Protein AF-W9YAT8-F1 (afdb_monomer_lite)

Secondary structure (DSSP, 8-state):
-PPPTT-----B----SSTTTT-SS-TT------HHHHHHHHHHHHHHTTTSS-B-EE-S--TTS--HHHHHS--STTTHHHHHHHHHHHHHTSSSEE---TTGGGTPPPPPTTS-TTGGG-

Radius of gyration: 16.19 Å; chains: 1; bounding box: 44×27×49 Å

Structure (mmCIF, N/CA/C/O backbone):
data_AF-W9YAT8-F1
#
_entry.id   AF-W9YAT8-F1
#
loop_
_atom_site.group_PDB
_atom_site.id
_atom_site.type_symbol
_atom_site.label_atom_id
_atom_site.label_alt_id
_atom_site.label_comp_id
_atom_site.label_asym_id
_atom_site.label_entity_id
_atom_site.label_seq_id
_atom_site.pdbx_PDB_ins_code
_atom_site.Cartn_x
_atom_site.Cartn_y
_atom_site.Cartn_z
_atom_site.occupancy
_atom_site.B_iso_or_equiv
_atom_site.auth_seq_id
_atom_site.auth_comp_id
_atom_site.auth_asym_id
_atom_site.auth_atom_id
_atom_site.pdbx_PDB_model_num
ATOM 1 N N . SER A 1 1 ? -24.237 1.044 -0.623 1.00 32.16 1 SER A N 1
ATOM 2 C CA . SER A 1 1 ? -25.183 0.724 0.465 1.00 32.16 1 SER A CA 1
ATOM 3 C C . SER A 1 1 ? -24.953 1.711 1.598 1.00 32.16 1 SER A C 1
ATOM 5 O O . SER A 1 1 ? -23.811 1.940 1.967 1.00 32.16 1 SER A O 1
ATOM 7 N N . TRP A 1 2 ? -26.006 2.372 2.081 1.00 27.27 2 TRP A N 1
ATOM 8 C CA . TRP A 1 2 ? -25.940 3.285 3.229 1.00 27.27 2 TRP A CA 1
ATOM 9 C C . TRP A 1 2 ? -26.033 2.470 4.526 1.00 27.27 2 TRP A C 1
ATOM 11 O O . TRP A 1 2 ? -26.914 1.620 4.635 1.00 27.27 2 TRP A O 1
ATOM 21 N N . ILE A 1 3 ? -25.126 2.697 5.481 1.00 49.06 3 ILE A N 1
ATOM 22 C CA . ILE A 1 3 ? -25.093 1.975 6.763 1.00 49.06 3 ILE A CA 1
ATOM 23 C C . ILE A 1 3 ? -25.935 2.746 7.788 1.00 49.06 3 ILE A C 1
ATOM 25 O O . ILE A 1 3 ? -25.724 3.939 8.005 1.00 49.06 3 ILE A O 1
ATOM 29 N N . CYS A 1 4 ? -26.909 2.059 8.388 1.00 28.52 4 CYS A N 1
ATOM 30 C CA . CYS A 1 4 ? -27.776 2.578 9.445 1.00 28.52 4 CYS A CA 1
ATOM 31 C C . CYS A 1 4 ? -27.077 2.436 10.818 1.00 28.52 4 CYS A C 1
ATOM 33 O O . CYS A 1 4 ? -26.524 1.367 11.075 1.00 28.52 4 CYS A O 1
ATOM 35 N N . PRO A 1 5 ? -27.103 3.437 11.721 1.00 44.34 5 PRO A N 1
ATOM 36 C CA . PRO A 1 5 ? -26.223 3.463 12.899 1.00 44.34 5 PRO A CA 1
ATOM 37 C C . PRO A 1 5 ? -26.655 2.601 14.098 1.00 44.34 5 PRO A C 1
ATOM 39 O O . PRO A 1 5 ? -26.012 2.693 15.137 1.00 44.34 5 PRO A O 1
ATOM 42 N N . ASN A 1 6 ? -27.760 1.844 14.031 1.00 37.75 6 ASN A N 1
ATOM 43 C CA . ASN A 1 6 ? -28.485 1.463 15.255 1.00 37.75 6 ASN A CA 1
ATOM 44 C C . ASN A 1 6 ? -28.812 -0.027 15.461 1.00 37.75 6 ASN A C 1
ATOM 46 O O . ASN A 1 6 ? -29.666 -0.341 16.288 1.00 37.75 6 ASN A O 1
ATOM 50 N N . GLU A 1 7 ? -28.117 -0.956 14.803 1.00 42.00 7 GLU A N 1
ATOM 51 C CA . GLU A 1 7 ? -28.211 -2.380 15.159 1.00 42.00 7 GLU A CA 1
ATOM 52 C C . GLU A 1 7 ? -26.846 -2.947 15.561 1.00 42.00 7 GLU A C 1
ATOM 54 O O . GLU A 1 7 ? -25.888 -2.867 14.796 1.00 42.00 7 GLU A O 1
ATOM 59 N N . ARG A 1 8 ? -26.783 -3.544 16.767 1.00 42.03 8 ARG A N 1
ATOM 60 C CA . ARG A 1 8 ? -25.656 -4.343 17.288 1.00 42.03 8 ARG A CA 1
ATOM 61 C C . ARG A 1 8 ? -25.504 -5.630 16.485 1.00 42.03 8 ARG A C 1
ATOM 63 O O . ARG A 1 8 ? -25.844 -6.722 16.937 1.00 42.03 8 ARG A O 1
ATOM 70 N N . GLN A 1 9 ? -25.039 -5.486 15.268 1.00 40.28 9 GLN A N 1
ATOM 71 C CA . GLN A 1 9 ? -24.463 -6.567 14.500 1.00 40.28 9 GLN A CA 1
ATOM 72 C C . GLN A 1 9 ? -22.958 -6.364 14.627 1.00 40.28 9 GLN A C 1
ATOM 74 O O . GLN A 1 9 ? -22.484 -5.252 14.419 1.00 40.28 9 GLN A O 1
ATOM 79 N N . SER A 1 10 ? -22.205 -7.407 14.961 1.00 39.81 10 SER A N 1
ATOM 80 C CA . SER A 1 10 ? -20.755 -7.408 14.774 1.00 39.81 10 SER A CA 1
ATOM 81 C C . SER A 1 10 ? -20.489 -7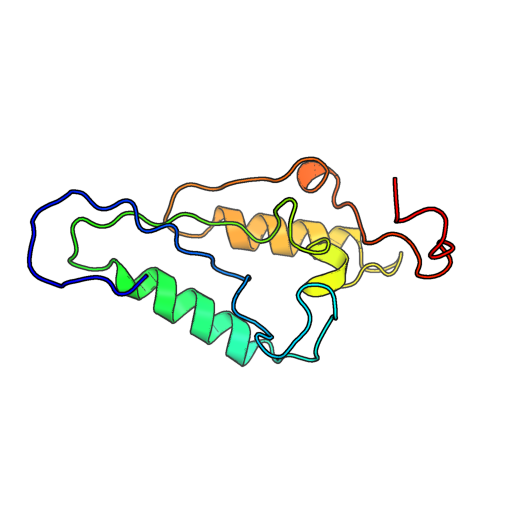.271 13.274 1.00 39.81 10 SER A C 1
ATOM 83 O O . SER A 1 10 ? -20.486 -8.261 12.539 1.00 39.81 10 SER A O 1
ATOM 85 N N . GLN A 1 11 ? -20.401 -6.029 12.801 1.00 46.56 11 GLN A N 1
ATOM 86 C CA . GLN A 1 11 ? -20.243 -5.701 11.393 1.00 46.56 11 GLN A CA 1
ATOM 87 C C . GLN A 1 11 ? -18.763 -5.840 11.041 1.00 46.56 11 GLN A C 1
ATOM 89 O O . GLN A 1 11 ? -17.915 -5.077 11.507 1.00 46.56 11 GLN A O 1
ATOM 94 N N . VAL A 1 12 ? -18.440 -6.807 10.183 1.00 48.12 12 VAL A N 1
ATOM 95 C CA . VAL A 1 12 ? -17.163 -6.787 9.469 1.00 48.12 12 VAL A CA 1
ATOM 96 C C . VAL A 1 12 ? -17.256 -5.646 8.466 1.00 48.12 12 VAL A C 1
ATOM 98 O O . VAL A 1 12 ? -17.924 -5.755 7.437 1.00 48.12 12 VAL A O 1
ATOM 101 N N . LEU A 1 13 ? -16.619 -4.525 8.784 1.00 52.12 13 LEU A N 1
ATOM 102 C CA . LEU A 1 13 ? -16.472 -3.439 7.840 1.00 52.12 13 LEU A CA 1
ATOM 103 C C . LEU A 1 13 ? -15.307 -3.794 6.926 1.00 52.12 13 LEU A C 1
ATOM 105 O O . LEU A 1 13 ? -14.146 -3.759 7.323 1.00 52.12 13 LEU A O 1
ATOM 109 N N . VAL A 1 14 ? -15.605 -4.115 5.672 1.00 52.62 14 VAL A N 1
ATOM 110 C CA . VAL A 1 14 ? -14.568 -4.285 4.651 1.00 52.62 14 VAL A CA 1
ATOM 111 C C . VAL A 1 14 ? -13.986 -2.912 4.327 1.00 52.62 14 VAL A C 1
ATOM 113 O O . VAL A 1 14 ? -14.378 -2.220 3.390 1.00 52.62 14 VAL A O 1
ATOM 116 N N . THR A 1 15 ? -13.069 -2.475 5.174 1.00 52.25 15 THR A N 1
ATOM 117 C CA . THR A 1 15 ? -12.297 -1.265 4.973 1.00 52.25 15 THR A CA 1
ATOM 118 C C . THR A 1 15 ? -11.268 -1.534 3.893 1.00 52.25 15 THR A C 1
ATOM 120 O O . THR A 1 15 ? -10.583 -2.553 3.898 1.00 52.25 15 THR A O 1
ATOM 123 N N . THR A 1 16 ? -11.177 -0.626 2.931 1.00 55.34 16 THR A N 1
ATOM 124 C CA . THR A 1 16 ? -10.229 -0.753 1.832 1.00 55.34 16 THR A CA 1
ATOM 125 C C . THR A 1 16 ? -9.263 0.411 1.881 1.00 55.34 16 THR A C 1
ATOM 127 O O . THR A 1 16 ? -9.644 1.549 1.620 1.00 55.34 16 THR A O 1
ATOM 130 N N . THR A 1 17 ? -8.012 0.141 2.240 1.00 53.75 17 THR A N 1
ATOM 131 C CA . THR A 1 17 ? -7.034 1.189 2.550 1.00 53.75 17 THR A CA 1
ATOM 132 C C . THR A 1 17 ? -6.640 2.024 1.326 1.00 53.75 17 THR A C 1
ATOM 134 O O . THR A 1 17 ? -6.446 3.229 1.455 1.00 53.75 17 THR A O 1
ATOM 137 N N . PHE A 1 18 ? -6.558 1.415 0.137 1.00 53.44 18 PHE A N 1
ATOM 138 C CA . PHE A 1 18 ? -6.015 2.080 -1.059 1.00 53.44 18 PHE A CA 1
ATOM 139 C C . PHE A 1 18 ? -7.014 2.294 -2.208 1.00 53.44 18 PHE A C 1
ATOM 141 O O . PHE A 1 18 ? -6.744 3.077 -3.112 1.00 53.44 18 PHE A O 1
ATOM 148 N N . HIS A 1 19 ? -8.189 1.661 -2.175 1.00 52.12 19 HIS A N 1
ATOM 149 C CA . HIS A 1 19 ? -9.175 1.721 -3.269 1.00 52.12 19 HIS A CA 1
ATOM 150 C C . HIS A 1 19 ? -9.845 3.097 -3.429 1.00 52.12 19 HIS A C 1
ATOM 152 O O . HIS A 1 19 ? -10.453 3.362 -4.457 1.00 52.12 19 HIS A O 1
ATOM 158 N N . PHE A 1 20 ? -9.698 3.992 -2.447 1.00 51.56 20 PHE A N 1
ATOM 159 C CA . PHE A 1 20 ? -10.284 5.338 -2.477 1.00 51.56 20 PHE A CA 1
ATOM 160 C C . PHE A 1 20 ? -9.328 6.440 -2.955 1.00 51.56 20 PHE A C 1
ATOM 162 O O . PHE A 1 20 ? -9.750 7.588 -3.090 1.00 51.56 20 PHE A O 1
ATOM 169 N N . ILE A 1 21 ? -8.056 6.125 -3.216 1.00 53.19 21 ILE A N 1
ATOM 170 C CA . ILE A 1 21 ? -7.125 7.087 -3.813 1.00 53.19 21 ILE A CA 1
ATOM 171 C C . ILE A 1 21 ? -7.407 7.111 -5.320 1.00 53.19 21 ILE A C 1
ATOM 173 O O . ILE A 1 21 ? -7.028 6.179 -6.028 1.00 53.19 21 ILE A O 1
ATOM 177 N N . GLY A 1 22 ? -8.100 8.150 -5.793 1.00 48.06 22 GLY A N 1
ATOM 178 C CA . GLY A 1 22 ? -8.427 8.312 -7.215 1.00 48.06 22 GLY A CA 1
ATOM 179 C C . GLY A 1 22 ? -9.815 7.822 -7.637 1.00 48.06 22 GLY A C 1
ATOM 180 O O . GLY A 1 22 ? -9.969 7.344 -8.754 1.00 48.06 22 GLY A O 1
ATOM 181 N N . LEU A 1 23 ? -10.843 7.941 -6.783 1.00 47.62 23 LEU A N 1
ATOM 182 C CA . LEU A 1 23 ? -12.233 7.856 -7.255 1.00 47.62 23 LEU A CA 1
ATOM 183 C C . LEU A 1 23 ? -12.610 9.108 -8.063 1.00 47.62 23 LEU A C 1
ATOM 185 O O . LEU A 1 23 ? -13.398 9.925 -7.606 1.00 47.62 23 LEU A O 1
ATOM 189 N N . ASP A 1 24 ? -12.058 9.217 -9.266 1.00 41.03 24 ASP A N 1
ATOM 190 C CA . ASP A 1 24 ? -12.728 9.798 -10.423 1.00 41.03 24 ASP A CA 1
ATOM 191 C C . ASP A 1 24 ? -12.410 8.871 -11.613 1.00 41.03 24 ASP A C 1
ATOM 193 O O . ASP A 1 24 ? -11.251 8.684 -11.954 1.00 41.03 24 ASP A O 1
ATOM 197 N N . HIS A 1 25 ? -13.456 8.216 -12.140 1.00 45.06 25 HIS A N 1
ATOM 198 C CA . HIS A 1 25 ? -13.582 7.428 -13.385 1.00 45.06 25 HIS A CA 1
ATOM 199 C C . HIS A 1 25 ? -12.344 7.198 -14.289 1.00 45.06 25 HIS A C 1
ATOM 201 O O . HIS A 1 25 ? -11.693 8.178 -14.644 1.00 45.06 25 HIS A O 1
ATOM 207 N N . PRO A 1 26 ? -12.186 6.014 -14.935 1.00 51.62 26 PRO A N 1
ATOM 208 C CA . PRO A 1 26 ? -12.691 4.654 -14.670 1.00 51.62 26 PRO A CA 1
ATOM 209 C C . PRO A 1 26 ? -11.750 3.841 -13.751 1.00 51.62 26 PRO A C 1
ATOM 211 O O . PRO A 1 26 ? -10.591 4.189 -13.581 1.00 51.62 26 PRO A O 1
ATOM 214 N N . LEU A 1 27 ? -12.237 2.714 -13.205 1.00 54.69 27 LEU A N 1
ATOM 215 C CA . LEU A 1 27 ? -11.583 1.815 -12.216 1.00 54.69 27 LEU A CA 1
ATOM 216 C C . LEU A 1 27 ? -10.142 1.353 -12.542 1.00 54.69 27 LEU A C 1
ATOM 218 O O . LEU A 1 27 ? -9.465 0.769 -11.693 1.00 54.69 27 LEU A O 1
ATOM 222 N N . TYR A 1 28 ? -9.685 1.613 -13.763 1.00 54.88 28 TYR A N 1
ATOM 223 C CA . TYR A 1 28 ? -8.449 1.111 -14.347 1.00 54.88 28 TYR A CA 1
ATOM 224 C C . TYR A 1 28 ? -7.427 2.211 -14.656 1.00 54.88 28 TYR A C 1
ATOM 226 O O . TYR A 1 28 ? -6.262 1.884 -14.886 1.00 54.88 28 TYR A O 1
ATOM 234 N N . ASP A 1 29 ? -7.817 3.491 -14.623 1.00 59.56 29 ASP A N 1
ATOM 235 C CA . ASP A 1 29 ? -6.892 4.585 -14.914 1.00 59.56 29 ASP A CA 1
ATOM 236 C C . ASP A 1 29 ? -6.083 4.976 -13.674 1.00 59.56 29 ASP A C 1
ATOM 238 O O . ASP A 1 29 ? -6.599 5.184 -12.573 1.00 59.56 29 ASP A O 1
ATOM 242 N N . VAL A 1 30 ? -4.766 5.086 -13.859 1.00 65.31 30 VAL A N 1
ATOM 243 C CA . VAL A 1 30 ? -3.855 5.576 -12.823 1.00 65.31 30 VAL A CA 1
ATOM 244 C C . VAL A 1 30 ? -3.945 7.100 -12.795 1.00 65.31 30 VAL A C 1
ATOM 246 O O . VAL A 1 30 ? -3.216 7.801 -13.496 1.00 65.31 30 VAL A O 1
ATOM 249 N N . THR A 1 31 ? -4.861 7.630 -11.989 1.00 69.06 31 THR A N 1
ATOM 250 C CA . THR A 1 31 ? -4.936 9.072 -11.726 1.00 69.06 31 THR A CA 1
ATOM 251 C C . THR A 1 31 ? -3.759 9.519 -10.862 1.00 69.06 31 THR A C 1
ATOM 253 O O . THR A 1 31 ? -3.329 8.789 -9.970 1.00 69.06 31 THR A O 1
ATOM 256 N N . SER A 1 32 ? -3.258 10.739 -11.070 1.00 76.69 32 SER A N 1
ATOM 257 C CA . SER A 1 32 ? -2.237 11.309 -10.185 1.00 76.69 32 SER A CA 1
ATOM 258 C C . SER A 1 32 ? -2.808 11.544 -8.784 1.00 76.69 32 SER A C 1
ATOM 260 O O . SER A 1 32 ? -3.893 12.099 -8.640 1.00 76.69 32 SER A O 1
ATOM 262 N N . TRP A 1 33 ? -2.063 11.143 -7.756 1.00 81.06 33 TRP A N 1
ATOM 263 C CA . TRP A 1 33 ? -2.419 11.315 -6.350 1.00 81.06 33 TRP A CA 1
ATOM 264 C C . TRP A 1 33 ? -1.192 11.743 -5.541 1.00 81.06 33 TRP A C 1
ATOM 266 O O . TRP A 1 33 ? -0.044 11.516 -5.940 1.00 81.06 33 TRP A O 1
ATOM 276 N N . LYS A 1 34 ? -1.417 12.377 -4.390 1.00 86.00 34 LYS A N 1
ATOM 277 C CA . LYS A 1 34 ? -0.351 12.779 -3.462 1.00 86.00 34 LYS A CA 1
ATOM 278 C C . LYS A 1 34 ? -0.243 11.793 -2.309 1.00 86.00 34 LYS A C 1
ATOM 280 O O . LYS A 1 34 ? -1.241 11.370 -1.735 1.00 86.00 34 LYS A O 1
ATOM 285 N N . LEU A 1 35 ? 0.982 11.545 -1.848 1.00 85.00 35 LEU A N 1
ATOM 286 C CA . LEU A 1 35 ? 1.237 10.715 -0.662 1.00 85.00 35 LEU A CA 1
ATOM 287 C C . LEU A 1 35 ? 0.504 11.202 0.602 1.00 85.00 35 LEU A C 1
ATOM 289 O O . LEU A 1 35 ? 0.188 10.410 1.482 1.00 85.00 35 LEU A O 1
ATOM 293 N N . SER A 1 36 ? 0.213 12.499 0.710 1.00 88.94 36 SER A N 1
ATOM 294 C CA . SER A 1 36 ? -0.602 13.035 1.805 1.00 88.94 36 SER A CA 1
ATOM 295 C C . SER A 1 36 ? -2.049 12.537 1.769 1.00 88.94 36 SER A C 1
ATOM 297 O O . SER A 1 36 ? -2.627 12.292 2.822 1.00 88.94 36 SER A O 1
ATOM 299 N N . GLU A 1 37 ? -2.628 12.368 0.579 1.00 83.94 37 GLU A N 1
ATOM 300 C CA . GLU A 1 37 ? -4.010 11.906 0.402 1.00 83.94 37 GLU A CA 1
ATOM 301 C C . GLU A 1 37 ? -4.130 10.425 0.760 1.00 83.94 37 GLU A C 1
ATOM 303 O O . GLU A 1 37 ? -5.055 10.038 1.471 1.00 83.94 37 GLU A O 1
ATOM 308 N N . SER A 1 38 ? -3.150 9.609 0.355 1.00 82.00 38 SER A N 1
ATOM 309 C CA . SER A 1 38 ? -3.116 8.196 0.739 1.00 82.00 38 SER A CA 1
ATOM 310 C C . SER A 1 38 ? -2.974 8.019 2.248 1.00 82.00 38 SER A C 1
ATOM 312 O O . SER A 1 38 ? -3.727 7.254 2.844 1.00 82.00 38 SER A O 1
ATOM 314 N N . LYS A 1 39 ? -2.071 8.774 2.886 1.00 86.31 39 LYS A N 1
ATOM 315 C CA . LYS A 1 39 ? -1.891 8.755 4.345 1.00 86.31 39 LYS A CA 1
ATOM 316 C C . LYS A 1 39 ? -3.165 9.156 5.083 1.00 86.31 39 LYS A C 1
ATOM 318 O O . LYS A 1 39 ? -3.553 8.460 6.014 1.00 86.31 39 LYS A O 1
ATOM 323 N N . TYR A 1 40 ? -3.830 10.221 4.636 1.00 86.81 40 TYR A N 1
ATOM 324 C CA . TYR A 1 40 ? -5.097 10.668 5.215 1.00 86.81 40 TYR A CA 1
ATOM 325 C C . TYR A 1 40 ? -6.187 9.591 5.117 1.00 86.81 40 TYR A C 1
ATOM 327 O O . TYR A 1 40 ? -6.908 9.349 6.083 1.00 86.81 40 TYR A O 1
ATOM 335 N N . LEU A 1 41 ? -6.300 8.916 3.968 1.00 83.69 41 LEU A N 1
ATOM 336 C CA . LEU A 1 41 ? -7.276 7.840 3.788 1.00 83.69 41 LEU A CA 1
ATOM 337 C C . LEU A 1 41 ? -6.958 6.628 4.668 1.00 83.69 41 LEU A C 1
ATOM 339 O O . LEU A 1 41 ? -7.868 6.100 5.305 1.00 83.69 41 LEU A O 1
ATOM 343 N N . VAL A 1 42 ? -5.687 6.224 4.749 1.00 85.19 42 VAL A N 1
ATOM 344 C CA . VAL A 1 42 ? -5.240 5.147 5.646 1.00 85.19 42 VAL A CA 1
ATOM 345 C C . VAL A 1 42 ? -5.619 5.475 7.090 1.00 85.19 42 VAL A C 1
ATOM 347 O O . VAL A 1 42 ? -6.276 4.670 7.745 1.00 85.19 42 VAL A O 1
ATOM 350 N N . GLU A 1 43 ? -5.252 6.663 7.568 1.00 87.56 43 GLU A N 1
ATOM 351 C CA . GLU A 1 43 ? -5.526 7.120 8.932 1.00 87.56 43 GLU A CA 1
ATOM 352 C C . GLU A 1 43 ? -7.028 7.158 9.223 1.00 87.56 43 GLU A C 1
ATOM 354 O O . GLU A 1 43 ? -7.482 6.542 10.185 1.00 87.56 43 GLU A O 1
ATOM 359 N N . ARG A 1 44 ? -7.820 7.800 8.354 1.00 84.94 44 ARG A N 1
ATOM 360 C CA . ARG A 1 44 ? -9.280 7.895 8.500 1.00 84.94 44 ARG A CA 1
ATOM 361 C C . ARG A 1 44 ? -9.922 6.526 8.701 1.00 84.94 44 ARG A C 1
ATOM 363 O O . ARG A 1 44 ? -10.816 6.381 9.528 1.00 84.94 44 ARG A O 1
ATOM 370 N N . TRP A 1 45 ? -9.488 5.541 7.927 1.00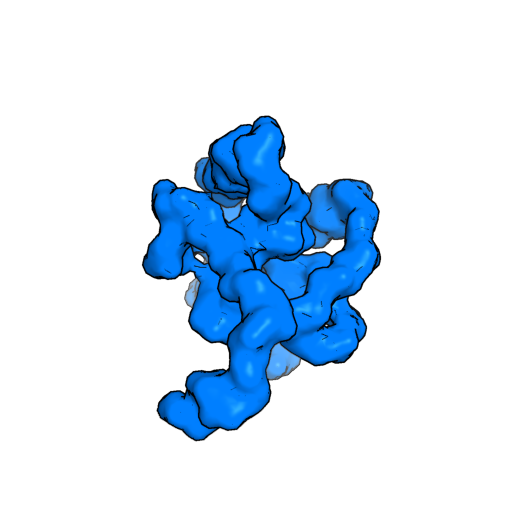 82.44 45 TRP A N 1
ATOM 371 C CA . TRP A 1 45 ? -10.040 4.195 7.951 1.00 82.44 45 TRP A CA 1
ATOM 372 C C . TRP A 1 45 ? -9.550 3.351 9.132 1.00 82.44 45 TRP A C 1
ATOM 374 O O . TRP A 1 45 ? -10.314 2.532 9.638 1.00 82.44 45 TRP A O 1
ATOM 384 N N . GLN A 1 46 ? -8.312 3.557 9.587 1.00 85.38 46 GLN A N 1
ATOM 385 C CA . GLN A 1 46 ? -7.795 2.927 10.806 1.00 85.38 46 GLN A CA 1
ATOM 386 C C . GLN A 1 46 ? -8.485 3.484 12.060 1.00 85.38 46 GLN A C 1
ATOM 388 O O . GLN A 1 46 ? -8.844 2.715 12.945 1.00 85.38 46 GLN A O 1
ATOM 393 N N . LEU A 1 47 ? -8.741 4.795 12.102 1.00 88.12 47 LEU A N 1
ATOM 394 C CA . LEU A 1 47 ? -9.444 5.450 13.209 1.00 88.12 47 LEU A CA 1
ATOM 395 C C . LEU A 1 47 ? -10.957 5.199 13.190 1.00 88.12 47 LEU A C 1
ATOM 397 O O . LEU A 1 47 ? -11.595 5.251 14.234 1.00 88.12 47 LEU A O 1
ATOM 401 N N . PHE A 1 48 ? -11.551 4.904 12.027 1.00 83.81 48 PHE A N 1
ATOM 402 C CA . PHE A 1 48 ? -13.000 4.696 11.906 1.00 83.81 48 PHE A CA 1
ATOM 403 C C . PHE A 1 48 ? -13.531 3.593 12.833 1.00 83.81 48 PHE A C 1
ATOM 405 O O . PHE A 1 48 ? -14.651 3.700 13.328 1.00 83.81 48 PHE A O 1
ATOM 412 N N . ILE A 1 49 ? -12.747 2.534 13.051 1.00 82.12 49 ILE A N 1
ATOM 413 C CA . ILE A 1 49 ? -13.157 1.406 13.896 1.00 82.12 49 ILE A CA 1
ATOM 414 C C . ILE A 1 49 ? -12.842 1.609 15.382 1.00 82.12 49 ILE A C 1
ATOM 416 O O . ILE A 1 49 ? -13.274 0.802 16.208 1.00 82.12 49 ILE A O 1
ATOM 420 N N . GLU A 1 50 ? -12.111 2.663 15.745 1.00 85.62 50 GLU A N 1
ATOM 421 C CA . GLU A 1 50 ? -11.725 2.910 17.130 1.00 85.62 50 GLU A CA 1
ATOM 422 C C . GLU A 1 50 ? -12.963 3.156 18.008 1.00 85.62 50 GLU A C 1
ATOM 424 O O . GLU A 1 50 ? -13.828 3.972 17.695 1.00 85.62 50 GLU A O 1
ATOM 429 N N . GLY A 1 51 ? -13.076 2.411 19.112 1.00 85.06 51 GLY A N 1
ATOM 430 C CA . GLY A 1 51 ? -14.234 2.488 20.009 1.00 85.06 51 GLY A CA 1
ATOM 431 C C . GLY A 1 51 ? -15.516 1.841 19.467 1.00 85.06 51 GLY A C 1
ATOM 432 O O . GLY A 1 51 ? -16.561 1.953 20.108 1.00 85.06 51 GLY A O 1
ATOM 433 N N . THR A 1 52 ? -15.446 1.152 18.324 1.00 85.00 52 THR A N 1
ATOM 434 C CA . THR A 1 52 ? -16.550 0.364 17.753 1.00 85.00 52 THR A CA 1
ATOM 435 C C . THR A 1 52 ? -16.318 -1.139 17.952 1.00 85.00 52 THR A C 1
ATOM 437 O O . THR A 1 52 ? -15.225 -1.568 18.314 1.00 85.00 52 THR A O 1
ATOM 440 N N . ASP A 1 53 ? -17.341 -1.954 17.702 1.00 84.31 53 ASP A N 1
ATOM 441 C CA . ASP A 1 53 ? -17.244 -3.415 17.574 1.00 84.31 53 ASP A CA 1
ATOM 442 C C . ASP A 1 53 ? -16.933 -3.866 16.131 1.00 84.31 53 ASP A C 1
ATOM 444 O O . ASP A 1 53 ? -17.030 -5.053 15.805 1.00 84.31 53 ASP A O 1
ATOM 448 N N . GLY A 1 54 ? -16.567 -2.918 15.263 1.00 78.88 54 GLY A N 1
ATOM 449 C CA . GLY A 1 54 ? -16.225 -3.163 13.871 1.00 78.88 54 GLY A CA 1
ATOM 450 C C . GLY A 1 54 ? -14.823 -3.741 13.692 1.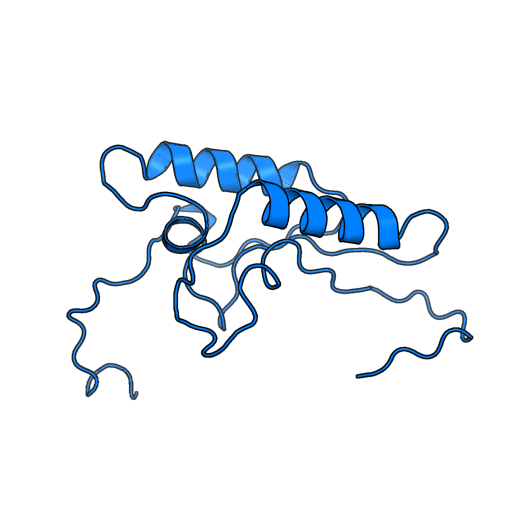00 78.88 54 GLY A C 1
ATOM 451 O O . GLY A 1 54 ? -13.906 -3.488 14.473 1.00 78.88 54 GLY A O 1
ATOM 452 N N . TRP A 1 55 ? -14.638 -4.492 12.608 1.00 82.88 55 TRP A N 1
ATOM 453 C CA . TRP A 1 55 ? -13.337 -5.021 12.195 1.00 82.88 55 TRP A CA 1
ATOM 454 C C . TRP A 1 55 ? -13.041 -4.633 10.755 1.00 82.88 55 TRP A C 1
ATOM 456 O O . TRP A 1 55 ? -13.917 -4.779 9.906 1.00 82.88 55 TRP A O 1
ATOM 466 N N . THR A 1 56 ? -11.824 -4.160 10.485 1.00 82.31 56 THR A N 1
ATOM 467 C CA . THR A 1 56 ? -11.370 -3.756 9.152 1.00 82.31 56 THR A CA 1
ATOM 468 C C . THR A 1 56 ? -10.731 -4.900 8.377 1.00 82.31 56 THR A C 1
ATOM 470 O O . THR A 1 56 ? -10.203 -5.865 8.928 1.00 82.31 56 THR A O 1
ATOM 473 N N . THR A 1 57 ? -10.696 -4.749 7.060 1.00 82.88 57 THR A N 1
ATOM 474 C CA . THR A 1 57 ? -9.794 -5.498 6.184 1.00 82.88 57 THR A CA 1
ATOM 475 C C . THR A 1 57 ? -8.681 -4.578 5.686 1.00 82.88 57 THR A C 1
ATOM 477 O O . THR A 1 57 ? -8.811 -3.357 5.738 1.00 82.88 57 THR A O 1
ATOM 480 N N . ALA A 1 58 ? -7.575 -5.140 5.215 1.00 84.81 58 ALA A N 1
ATOM 481 C CA . ALA A 1 58 ? -6.486 -4.390 4.606 1.00 84.81 58 ALA A C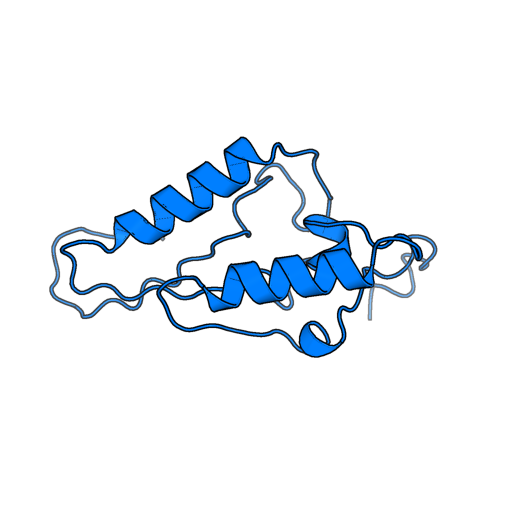A 1
ATOM 482 C C . ALA A 1 58 ? -6.111 -5.049 3.277 1.00 84.81 58 ALA A C 1
ATOM 484 O O . ALA A 1 58 ? -5.661 -6.191 3.251 1.00 84.81 58 ALA A O 1
ATOM 485 N N . PHE A 1 59 ? -6.306 -4.336 2.169 1.00 84.50 59 PHE A N 1
ATOM 486 C CA . PHE A 1 59 ? -5.915 -4.781 0.831 1.00 84.50 59 PHE A CA 1
ATOM 487 C C . PHE A 1 59 ? -5.640 -3.586 -0.084 1.00 84.50 59 PHE A C 1
ATOM 489 O O . PHE A 1 59 ? -6.139 -2.480 0.150 1.00 84.50 59 PHE A O 1
ATOM 496 N N . CYS A 1 60 ? -4.824 -3.806 -1.113 1.00 81.38 60 CYS A N 1
ATOM 497 C CA . CYS A 1 60 ? -4.499 -2.815 -2.141 1.00 81.38 60 CYS A CA 1
ATOM 498 C C . CYS A 1 60 ? -4.717 -3.331 -3.575 1.00 81.38 60 CYS A C 1
ATOM 500 O O . CYS A 1 60 ? -4.729 -2.524 -4.500 1.00 81.38 60 CYS A O 1
ATOM 502 N N . GLU A 1 61 ? -4.953 -4.635 -3.750 1.00 81.31 61 GLU A N 1
ATOM 503 C CA . GLU A 1 61 ? -5.319 -5.271 -5.017 1.00 81.31 61 GLU A CA 1
ATOM 504 C C . GLU A 1 61 ? -6.543 -6.167 -4.832 1.00 81.31 61 GLU A C 1
ATOM 506 O O . GLU A 1 61 ? -6.769 -6.743 -3.766 1.00 81.31 61 GLU A O 1
ATOM 511 N N . ASN A 1 62 ? -7.321 -6.297 -5.899 1.00 83.38 62 ASN A N 1
ATOM 512 C CA . ASN A 1 62 ? -8.350 -7.311 -6.074 1.00 83.38 62 ASN A CA 1
ATOM 513 C C . ASN A 1 62 ? -8.540 -7.550 -7.583 1.00 83.38 62 ASN A C 1
ATOM 515 O O . ASN A 1 62 ? -7.897 -6.897 -8.399 1.00 83.38 62 ASN A O 1
ATOM 519 N N . HIS A 1 63 ? -9.430 -8.469 -7.954 1.00 84.31 63 HIS A N 1
ATOM 520 C CA . HIS A 1 63 ? -9.724 -8.782 -9.357 1.00 84.31 63 HIS A CA 1
ATOM 521 C C . HIS A 1 63 ? -10.272 -7.599 -10.180 1.00 84.31 63 HIS A C 1
ATOM 523 O O . HIS A 1 63 ? -10.128 -7.597 -11.397 1.00 84.31 63 HIS A O 1
ATOM 529 N N . ASP A 1 64 ? -10.848 -6.587 -9.525 1.00 77.00 64 ASP A N 1
ATOM 530 C CA . ASP A 1 64 ? -11.441 -5.410 -10.173 1.00 77.00 64 ASP A CA 1
ATOM 531 C C . ASP A 1 64 ? -10.464 -4.232 -10.305 1.00 77.00 64 ASP A C 1
ATOM 533 O O . ASP A 1 64 ? -10.793 -3.210 -10.905 1.00 77.00 64 ASP A O 1
ATOM 537 N N . SER A 1 65 ? -9.274 -4.341 -9.711 1.00 75.94 65 SER A N 1
ATOM 538 C CA . SER A 1 65 ? -8.296 -3.261 -9.603 1.00 75.94 65 SER A CA 1
ATOM 539 C C . SER A 1 65 ? -7.022 -3.592 -10.371 1.00 75.94 65 SER A C 1
ATOM 541 O O . SER A 1 65 ? -6.544 -4.723 -10.351 1.00 75.94 65 SER A O 1
ATOM 543 N N . GLY A 1 66 ? -6.403 -2.573 -10.976 1.00 81.25 66 GLY A N 1
ATOM 544 C CA . GLY A 1 66 ? -5.034 -2.696 -11.487 1.00 81.25 66 GLY A CA 1
ATOM 545 C C . GLY A 1 66 ? -4.024 -3.040 -10.380 1.00 81.25 66 GLY A C 1
ATOM 546 O O . GLY A 1 66 ? -4.291 -2.831 -9.192 1.00 81.25 66 GLY A O 1
ATOM 547 N N . ARG A 1 67 ? -2.844 -3.527 -10.776 1.00 88.62 67 ARG A N 1
ATOM 548 C CA . ARG A 1 67 ? -1.781 -3.973 -9.866 1.00 88.62 67 ARG A CA 1
ATOM 549 C C . ARG A 1 67 ? -1.239 -2.838 -8.997 1.00 88.62 67 ARG A C 1
ATOM 551 O O . ARG A 1 67 ? -0.979 -1.734 -9.481 1.00 88.62 67 ARG A O 1
ATOM 558 N N . ALA A 1 68 ? -1.004 -3.115 -7.720 1.00 88.69 68 ALA A N 1
ATOM 559 C CA . ALA A 1 68 ? -0.606 -2.136 -6.719 1.00 88.69 68 ALA A CA 1
ATOM 560 C C . ALA A 1 68 ? 0.768 -1.542 -7.001 1.00 88.69 68 ALA A C 1
ATOM 562 O O . ALA A 1 68 ? 0.945 -0.347 -6.786 1.00 88.69 68 ALA A O 1
ATOM 563 N N . VAL A 1 69 ? 1.723 -2.321 -7.520 1.00 91.19 69 VAL A N 1
ATOM 564 C CA . VAL A 1 69 ? 3.053 -1.791 -7.869 1.00 91.19 69 VAL A CA 1
ATOM 565 C C . VAL A 1 69 ? 2.942 -0.698 -8.935 1.00 91.19 69 VAL A C 1
ATOM 567 O O . VAL A 1 69 ? 3.524 0.370 -8.767 1.00 91.19 69 VAL A O 1
ATOM 570 N N . SER A 1 70 ? 2.141 -0.924 -9.980 1.00 88.50 70 SER A N 1
ATOM 571 C CA . SER A 1 70 ? 1.913 0.060 -11.047 1.00 88.50 70 SER A CA 1
ATOM 572 C C . SER A 1 70 ? 1.039 1.243 -10.603 1.00 88.50 70 SER A C 1
ATOM 574 O O . SER A 1 70 ? 1.161 2.328 -11.160 1.00 88.50 70 SER A O 1
ATOM 576 N N . ARG A 1 71 ? 0.155 1.068 -9.606 1.00 85.12 71 ARG A N 1
ATOM 577 C CA . ARG A 1 71 ? -0.750 2.133 -9.121 1.00 85.12 71 ARG A CA 1
ATOM 578 C C . ARG A 1 71 ? -0.161 3.005 -8.012 1.00 85.12 71 ARG A C 1
ATOM 580 O O . ARG A 1 71 ? -0.382 4.217 -7.995 1.00 85.12 71 ARG A O 1
ATOM 587 N N . PHE A 1 72 ? 0.520 2.383 -7.053 1.00 86.06 72 PHE A N 1
ATOM 588 C CA . PHE A 1 72 ? 0.943 3.012 -5.799 1.00 86.06 72 PHE A CA 1
ATOM 589 C C . PHE A 1 72 ? 2.461 3.170 -5.666 1.00 86.06 72 PHE A C 1
ATOM 591 O O . PHE A 1 72 ? 2.924 3.847 -4.748 1.00 86.06 72 PHE A O 1
ATOM 598 N N . GLY A 1 73 ? 3.231 2.556 -6.564 1.00 88.94 73 GLY A N 1
ATOM 599 C CA . GLY A 1 73 ? 4.687 2.605 -6.572 1.00 88.94 73 GLY A CA 1
ATOM 600 C C . GLY A 1 73 ? 5.243 2.916 -7.958 1.00 88.94 73 GLY A C 1
ATOM 601 O O . GLY A 1 73 ? 4.691 3.722 -8.702 1.00 88.94 73 GLY A O 1
ATOM 602 N N . SER A 1 74 ? 6.369 2.291 -8.288 1.00 90.38 74 SER A N 1
ATOM 603 C CA . SER A 1 74 ? 6.965 2.337 -9.619 1.00 90.38 74 SER A CA 1
ATOM 604 C C . SER A 1 74 ? 7.198 0.922 -10.126 1.00 90.38 74 SER A C 1
ATOM 606 O O . SER A 1 74 ? 7.865 0.132 -9.463 1.00 90.38 74 SER A O 1
ATOM 608 N N . ASP A 1 75 ? 6.710 0.628 -11.326 1.00 90.56 75 ASP A N 1
ATOM 609 C CA . ASP A 1 75 ? 6.965 -0.615 -12.063 1.00 90.56 75 ASP A CA 1
ATOM 610 C C . ASP A 1 75 ? 8.223 -0.552 -12.948 1.00 90.56 75 ASP A C 1
ATOM 612 O O . ASP A 1 75 ? 8.542 -1.501 -13.666 1.00 90.56 75 ASP A O 1
ATOM 616 N N . SER A 1 76 ? 8.996 0.536 -12.862 1.00 91.94 76 SER A N 1
ATOM 617 C CA . SER A 1 76 ? 10.296 0.622 -13.526 1.00 91.94 76 SER A CA 1
ATOM 618 C C . SER A 1 76 ? 11.253 -0.442 -12.990 1.00 91.94 76 SER A C 1
ATOM 620 O O . SER A 1 76 ? 11.320 -0.689 -11.786 1.00 91.94 76 SER A O 1
ATOM 622 N N . THR A 1 77 ? 12.080 -1.024 -13.861 1.00 91.06 77 THR A N 1
ATOM 623 C CA . THR A 1 77 ? 13.042 -2.074 -13.479 1.00 91.06 77 THR A CA 1
ATOM 624 C C . THR A 1 77 ? 13.955 -1.659 -12.318 1.00 91.06 77 THR A C 1
ATOM 626 O O . THR A 1 77 ? 14.349 -2.498 -11.513 1.00 91.06 77 THR A O 1
ATOM 629 N N . ALA A 1 78 ? 14.268 -0.365 -12.199 1.00 94.94 78 ALA A N 1
ATOM 630 C CA . ALA A 1 78 ? 15.117 0.169 -11.137 1.00 94.94 78 ALA A CA 1
ATOM 631 C C . ALA A 1 78 ? 14.434 0.215 -9.755 1.00 94.94 78 ALA A C 1
ATOM 633 O O . ALA A 1 78 ? 15.121 0.123 -8.738 1.00 94.94 78 ALA A O 1
ATOM 634 N N . HIS A 1 79 ? 13.107 0.369 -9.700 1.00 95.38 79 HIS A N 1
ATOM 635 C CA . HIS A 1 79 ? 12.369 0.639 -8.456 1.00 95.38 79 HIS A CA 1
ATOM 636 C C . HIS A 1 79 ? 11.263 -0.370 -8.146 1.00 95.38 79 HIS A C 1
ATOM 638 O O . HIS A 1 79 ? 10.691 -0.323 -7.056 1.00 95.38 79 HIS A O 1
ATOM 644 N N . TRP A 1 80 ? 10.995 -1.296 -9.062 1.00 95.31 80 TRP A N 1
ATOM 645 C CA . TRP A 1 80 ? 9.960 -2.316 -8.961 1.00 95.31 80 TRP A CA 1
ATOM 646 C C . TRP A 1 80 ? 9.992 -3.079 -7.635 1.00 95.31 80 TRP A C 1
ATOM 648 O O . TRP A 1 80 ? 9.016 -3.079 -6.887 1.00 95.31 80 TRP A O 1
ATOM 658 N N . LYS A 1 81 ? 11.150 -3.661 -7.301 1.00 95.94 81 LYS A N 1
ATOM 659 C CA . LYS A 1 81 ? 11.304 -4.479 -6.094 1.00 95.94 81 LYS A CA 1
ATOM 660 C C . LYS A 1 81 ? 11.061 -3.662 -4.828 1.00 95.94 81 LYS A C 1
ATOM 662 O O . LYS A 1 81 ? 10.269 -4.049 -3.982 1.00 95.94 81 LYS A O 1
ATOM 667 N N . THR A 1 82 ? 11.707 -2.502 -4.726 1.00 96.69 82 THR A N 1
ATOM 668 C CA . THR A 1 82 ? 11.545 -1.602 -3.579 1.00 96.69 82 THR A CA 1
ATOM 669 C C . THR A 1 82 ? 10.101 -1.125 -3.436 1.00 96.69 82 THR A C 1
ATOM 671 O O . THR A 1 82 ? 9.607 -1.002 -2.320 1.00 96.69 82 THR A O 1
ATOM 674 N N . SER A 1 83 ? 9.407 -0.892 -4.551 1.00 94.31 83 SER A N 1
ATOM 675 C CA . SER A 1 83 ? 7.992 -0.519 -4.546 1.00 94.31 83 SER A CA 1
ATOM 676 C C . SER A 1 83 ? 7.121 -1.646 -3.998 1.00 94.31 83 SER A C 1
ATOM 678 O O . SER A 1 83 ? 6.316 -1.403 -3.100 1.00 94.31 83 SER A O 1
ATOM 680 N N . ALA A 1 84 ? 7.314 -2.875 -4.485 1.00 94.75 84 ALA A N 1
ATOM 681 C CA . ALA A 1 84 ? 6.604 -4.051 -3.988 1.00 94.75 84 ALA A CA 1
ATOM 682 C C . ALA A 1 84 ? 6.847 -4.268 -2.484 1.00 94.75 84 ALA A C 1
ATOM 684 O O . ALA A 1 84 ? 5.890 -4.432 -1.726 1.00 94.75 84 ALA A O 1
ATOM 685 N N . ASP A 1 85 ? 8.105 -4.172 -2.041 1.00 95.50 85 ASP A N 1
ATOM 686 C CA . ASP A 1 85 ? 8.493 -4.359 -0.639 1.00 95.50 85 ASP A CA 1
ATOM 687 C C . ASP A 1 85 ? 7.839 -3.312 0.282 1.00 95.50 85 ASP A C 1
ATOM 689 O O . ASP A 1 85 ? 7.291 -3.659 1.330 1.00 95.50 85 ASP A O 1
ATOM 693 N N . ILE A 1 86 ? 7.841 -2.030 -0.107 1.00 93.56 86 ILE A N 1
ATOM 694 C CA . ILE A 1 86 ? 7.230 -0.950 0.688 1.00 93.56 86 ILE A CA 1
ATOM 695 C C . ILE A 1 86 ? 5.707 -1.108 0.761 1.00 93.56 86 ILE A C 1
ATOM 697 O O . ILE A 1 86 ? 5.123 -0.881 1.822 1.00 93.56 86 ILE A O 1
ATOM 701 N N . ILE A 1 87 ? 5.057 -1.503 -0.337 1.00 91.62 87 ILE A N 1
ATOM 702 C CA . ILE A 1 87 ? 3.606 -1.736 -0.361 1.00 91.62 87 ILE A CA 1
ATOM 703 C C . ILE A 1 87 ? 3.246 -2.909 0.557 1.00 91.62 87 ILE A C 1
ATOM 705 O O . ILE A 1 87 ? 2.356 -2.771 1.400 1.00 91.62 87 ILE A O 1
ATOM 709 N N . ALA A 1 88 ? 3.970 -4.027 0.449 1.00 92.62 88 ALA A N 1
ATOM 710 C CA . ALA A 1 88 ? 3.772 -5.197 1.300 1.00 92.62 88 ALA A CA 1
ATOM 711 C C . ALA A 1 88 ? 3.985 -4.857 2.782 1.00 92.62 88 ALA A C 1
ATOM 713 O O . ALA A 1 88 ? 3.153 -5.196 3.630 1.00 92.62 88 ALA A O 1
ATOM 714 N N . GLN A 1 89 ? 5.058 -4.123 3.095 1.00 92.81 89 GLN A N 1
ATOM 715 C CA . GLN A 1 89 ? 5.331 -3.671 4.454 1.00 92.81 89 GLN A CA 1
ATOM 716 C C . GLN A 1 89 ? 4.209 -2.766 4.969 1.00 92.81 89 GLN A C 1
ATOM 718 O O . GLN A 1 89 ? 3.679 -3.023 6.049 1.00 92.81 89 GLN A O 1
ATOM 723 N N . GLY A 1 90 ? 3.783 -1.777 4.179 1.00 89.50 90 GLY A N 1
ATOM 724 C CA . GLY A 1 90 ? 2.675 -0.891 4.525 1.00 89.50 90 GLY A CA 1
ATOM 725 C C . GLY A 1 90 ? 1.421 -1.674 4.903 1.00 89.50 90 GLY A C 1
ATOM 726 O O . GLY A 1 90 ? 0.907 -1.497 6.003 1.00 89.50 90 GLY A O 1
ATOM 727 N N . GLN A 1 91 ? 0.983 -2.609 4.058 1.00 88.56 91 GLN A N 1
ATOM 728 C CA . GLN A 1 91 ? -0.206 -3.421 4.331 1.00 88.56 91 GLN A CA 1
ATOM 729 C C . GLN A 1 91 ? -0.073 -4.319 5.564 1.00 88.56 91 GLN A C 1
ATOM 731 O O . GLN A 1 91 ? -1.028 -4.439 6.327 1.00 88.56 91 GLN A O 1
ATOM 736 N N . SER A 1 92 ? 1.098 -4.925 5.778 1.00 90.88 92 SER A N 1
ATOM 737 C CA . SER A 1 92 ? 1.339 -5.814 6.924 1.00 90.88 92 SER A CA 1
ATOM 738 C C . SER A 1 92 ? 1.306 -5.104 8.282 1.00 90.88 92 SER A C 1
ATOM 740 O O . SER A 1 92 ? 1.179 -5.760 9.312 1.00 90.88 92 SER A O 1
ATOM 742 N N . THR A 1 93 ? 1.413 -3.772 8.290 1.00 91.12 93 THR A N 1
ATOM 743 C CA . THR A 1 93 ? 1.415 -2.955 9.515 1.00 91.12 93 THR A CA 1
ATOM 744 C C . THR A 1 93 ? 0.048 -2.368 9.872 1.00 91.12 93 THR A C 1
ATOM 746 O O . THR A 1 93 ? -0.074 -1.690 10.890 1.00 91.12 93 THR A O 1
ATOM 749 N N . LEU A 1 94 ? -0.979 -2.606 9.052 1.00 89.44 94 LEU A N 1
ATOM 750 C CA . LEU A 1 94 ? -2.322 -2.071 9.276 1.00 89.44 94 LEU A CA 1
ATOM 751 C C . LEU A 1 94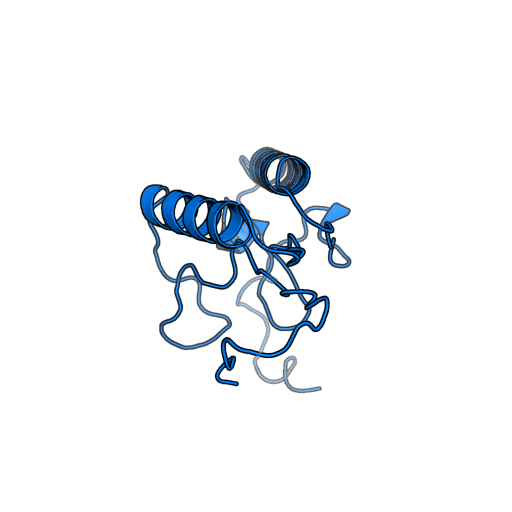 ? -3.145 -2.978 10.189 1.00 89.44 94 LEU A C 1
ATOM 753 O O . LEU A 1 94 ? -3.062 -4.203 10.119 1.00 89.44 94 LEU A O 1
ATOM 757 N N . THR A 1 95 ? -4.013 -2.364 10.989 1.00 89.38 95 THR A N 1
ATOM 758 C CA . THR A 1 95 ? -5.025 -3.087 11.761 1.00 89.38 95 THR A CA 1
ATOM 759 C C . THR A 1 95 ? -6.099 -3.620 10.820 1.00 89.38 95 THR A C 1
ATOM 761 O O . THR A 1 95 ? -6.635 -2.875 9.988 1.00 89.38 95 THR A O 1
ATOM 764 N N . GLY A 1 96 ? -6.425 -4.901 10.980 1.00 87.00 96 GLY A N 1
ATOM 765 C CA . GLY A 1 96 ? -7.474 -5.592 10.241 1.00 87.00 96 GLY A CA 1
ATOM 766 C C . GLY A 1 96 ? -7.020 -6.935 9.681 1.00 87.00 96 GLY A C 1
ATOM 767 O O . GLY A 1 96 ? -5.889 -7.379 9.876 1.00 87.00 96 GLY A O 1
ATOM 768 N N . SER A 1 97 ? -7.917 -7.597 8.959 1.00 89.88 97 SER A N 1
ATOM 769 C CA . SER A 1 97 ? -7.589 -8.812 8.212 1.00 89.88 97 SER A CA 1
ATOM 770 C C . SER A 1 97 ? -6.897 -8.456 6.897 1.00 89.88 97 SER A C 1
ATOM 772 O O . SER A 1 97 ? -7.506 -7.840 6.023 1.00 89.88 97 SER A O 1
ATOM 774 N N . LEU A 1 98 ? -5.633 -8.853 6.753 1.00 89.50 98 LEU A N 1
ATOM 775 C CA . LEU A 1 98 ? -4.859 -8.683 5.523 1.00 89.50 98 LEU A CA 1
ATOM 776 C C . LEU A 1 98 ? -5.358 -9.632 4.425 1.00 89.50 98 LEU A C 1
ATOM 778 O O . LEU A 1 98 ? -5.410 -10.844 4.632 1.00 89.50 98 LEU A O 1
ATOM 782 N N . PHE A 1 99 ? -5.656 -9.087 3.246 1.00 89.00 99 PHE A N 1
ATOM 783 C CA . PHE A 1 99 ? -5.904 -9.861 2.030 1.00 89.00 99 PHE A CA 1
ATOM 784 C C . PHE A 1 99 ? -4.795 -9.592 1.017 1.00 89.00 99 PHE A C 1
ATOM 786 O O . PHE A 1 99 ? -4.455 -8.441 0.734 1.00 89.00 99 PHE A O 1
ATOM 793 N N . LEU A 1 100 ? -4.254 -10.678 0.471 1.00 90.56 100 LEU A N 1
ATOM 794 C CA . LEU A 1 100 ? -3.216 -10.668 -0.549 1.00 90.56 100 LEU A CA 1
ATOM 795 C C . LEU A 1 100 ? -3.795 -11.273 -1.828 1.00 90.56 100 LEU A C 1
ATOM 797 O O . LEU A 1 100 ? -4.292 -12.403 -1.805 1.00 90.56 100 LEU A O 1
ATOM 801 N N . TYR A 1 101 ? -3.781 -10.513 -2.922 1.00 91.19 101 TYR A N 1
ATOM 802 C CA . TYR A 1 101 ? -4.293 -10.991 -4.204 1.00 91.19 101 TYR A CA 1
ATOM 803 C C . TYR A 1 101 ? -3.244 -11.834 -4.942 1.00 91.19 101 TYR A C 1
ATOM 805 O O . TYR A 1 101 ? -2.049 -11.613 -4.791 1.00 91.19 101 TYR A O 1
ATOM 813 N N . GLN A 1 102 ? -3.683 -12.797 -5.756 1.00 93.12 102 GLN A N 1
ATOM 814 C CA . GLN A 1 102 ? -2.779 -13.702 -6.472 1.00 93.12 102 GLN A CA 1
ATOM 815 C C . GLN A 1 102 ? -1.881 -12.925 -7.443 1.00 93.12 102 GLN A C 1
ATOM 817 O O . GLN A 1 102 ? -2.358 -12.136 -8.273 1.00 93.12 102 GLN A O 1
ATOM 822 N N . GLY A 1 103 ? -0.575 -13.155 -7.343 1.00 92.44 103 GLY A N 1
ATOM 823 C CA . GLY A 1 103 ? 0.444 -12.413 -8.076 1.00 92.44 103 GLY A CA 1
ATOM 824 C C . GLY A 1 103 ? 0.987 -11.190 -7.338 1.00 92.44 103 GLY A C 1
ATOM 825 O O . GLY A 1 103 ? 2.071 -10.706 -7.674 1.00 92.44 103 GLY A O 1
ATOM 826 N N . GLN A 1 104 ? 0.287 -10.704 -6.314 1.00 91.19 104 GLN A N 1
ATOM 827 C CA . GLN A 1 104 ? 0.758 -9.588 -5.503 1.00 91.19 104 GLN A CA 1
ATOM 828 C C . GLN A 1 104 ? 1.988 -9.991 -4.676 1.00 91.19 104 GLN A C 1
ATOM 830 O O . GLN A 1 104 ? 2.917 -9.201 -4.520 1.00 91.19 104 GLN A O 1
ATOM 835 N N . GLU A 1 105 ? 2.044 -11.242 -4.218 1.00 91.69 105 GLU A N 1
ATOM 836 C CA . GLU A 1 105 ? 3.196 -11.847 -3.541 1.00 91.69 105 GLU A CA 1
ATOM 837 C C . GLU A 1 105 ? 4.466 -11.849 -4.402 1.00 91.69 105 GLU A C 1
ATOM 839 O O . GLU A 1 105 ? 5.577 -11.840 -3.875 1.00 91.69 105 GLU A O 1
ATOM 844 N N . PHE A 1 106 ? 4.298 -11.830 -5.725 1.00 92.50 106 PHE A N 1
ATOM 845 C CA . PHE A 1 106 ? 5.389 -11.740 -6.687 1.00 92.50 106 PHE A CA 1
ATOM 846 C C . PHE A 1 106 ? 5.634 -10.313 -7.171 1.00 92.50 106 PHE A C 1
ATOM 848 O O . PHE A 1 106 ? 6.515 -10.126 -8.000 1.00 92.50 106 PHE A O 1
ATOM 855 N N . GLY A 1 107 ? 4.873 -9.322 -6.694 1.00 90.50 107 GLY A N 1
ATOM 856 C CA . GLY A 1 107 ? 4.966 -7.935 -7.144 1.00 90.50 107 GLY A CA 1
ATOM 857 C C . GLY A 1 107 ? 4.531 -7.738 -8.597 1.00 90.50 107 GLY A C 1
ATOM 858 O O . GLY A 1 107 ? 5.116 -6.911 -9.290 1.00 90.50 107 GLY A O 1
ATOM 859 N N . MET A 1 108 ? 3.554 -8.502 -9.098 1.00 93.00 108 MET A N 1
ATOM 860 C CA . MET A 1 108 ? 3.095 -8.370 -10.486 1.00 93.00 108 MET A CA 1
ATOM 861 C C . MET A 1 108 ? 2.739 -6.917 -10.839 1.00 93.00 108 MET A C 1
ATOM 863 O O . MET A 1 108 ? 2.119 -6.205 -10.056 1.00 93.00 108 MET A O 1
ATOM 867 N N . CYS A 1 109 ? 3.117 -6.493 -12.043 1.00 90.50 109 CYS A N 1
ATOM 868 C CA . CYS A 1 109 ? 2.787 -5.180 -12.597 1.00 90.50 109 CYS A CA 1
ATOM 869 C C . CYS A 1 109 ? 1.654 -5.282 -13.609 1.00 90.50 109 CYS A C 1
ATOM 871 O O . CYS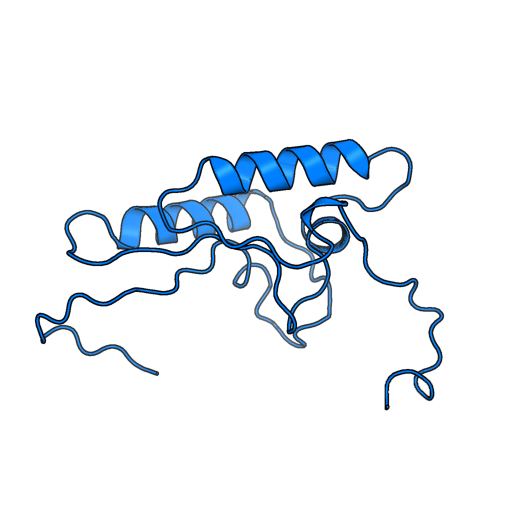 A 1 109 ? 1.311 -6.376 -14.071 1.00 90.50 109 CYS A O 1
ATOM 873 N N . ASN A 1 110 ? 1.068 -4.136 -13.951 1.00 88.00 110 ASN A N 1
ATOM 874 C CA . ASN A 1 110 ? 0.122 -4.076 -15.053 1.00 88.00 110 ASN A CA 1
ATOM 875 C C . ASN A 1 110 ? 0.783 -4.590 -16.336 1.00 88.00 110 ASN A C 1
ATOM 877 O O . ASN A 1 110 ? 1.976 -4.386 -16.576 1.00 88.00 110 ASN A O 1
ATOM 881 N N . ILE A 1 111 ? -0.016 -5.254 -17.168 1.00 83.00 111 ILE A N 1
ATOM 882 C CA . ILE A 1 111 ? 0.404 -5.589 -18.523 1.00 83.00 111 ILE A CA 1
ATOM 883 C C . ILE A 1 111 ? 0.732 -4.297 -19.292 1.00 83.00 111 ILE A C 1
ATOM 885 O O . ILE A 1 111 ? 0.072 -3.274 -19.082 1.00 83.00 111 ILE A O 1
ATOM 889 N N . PRO A 1 112 ? 1.740 -4.308 -20.180 1.00 72.75 112 PRO A N 1
ATOM 890 C CA . PRO A 1 112 ? 2.023 -3.163 -21.036 1.00 72.75 112 PRO A CA 1
ATOM 891 C C . PRO A 1 112 ? 0.783 -2.797 -21.860 1.00 72.75 112 PRO A C 1
ATOM 893 O O . PRO A 1 112 ? 0.120 -3.683 -22.395 1.00 72.75 112 PRO A O 1
ATOM 896 N N . GLY A 1 113 ? 0.508 -1.501 -22.039 1.00 64.25 113 GLY A N 1
ATOM 897 C CA . GLY A 1 113 ? -0.663 -0.991 -22.779 1.00 64.25 113 GLY A CA 1
ATOM 898 C C . GLY A 1 113 ? -0.706 -1.312 -24.285 1.00 64.25 113 GLY A C 1
ATOM 899 O O . GLY A 1 113 ? -1.475 -0.702 -25.016 1.00 64.25 113 GLY A O 1
ATOM 900 N N . LEU A 1 114 ? 0.138 -2.232 -24.756 1.00 62.34 114 LEU A N 1
ATOM 901 C CA . LEU A 1 114 ? 0.204 -2.737 -26.129 1.00 62.34 114 LEU A CA 1
ATOM 902 C C . LEU A 1 114 ? -0.698 -3.955 -26.366 1.00 62.34 114 LEU A C 1
ATOM 904 O O . LEU A 1 114 ? -0.678 -4.501 -27.466 1.00 62.34 114 LEU A O 1
ATOM 908 N N . TRP A 1 115 ? -1.464 -4.395 -25.366 1.00 65.31 115 TRP A N 1
ATOM 909 C CA . TRP A 1 115 ? -2.449 -5.452 -25.573 1.00 65.31 115 TRP A CA 1
ATOM 910 C C . TRP A 1 115 ? -3.576 -4.957 -26.488 1.00 65.31 115 TRP A C 1
ATOM 912 O O . TRP A 1 115 ? -4.225 -3.957 -26.163 1.00 65.31 115 TRP A O 1
ATOM 922 N N . PRO A 1 116 ? -3.806 -5.616 -27.639 1.00 65.56 116 PRO A N 1
ATOM 923 C CA . PRO A 1 116 ? -4.910 -5.272 -28.518 1.00 65.56 116 PRO A CA 1
ATOM 924 C C . PRO A 1 116 ? -6.238 -5.393 -27.767 1.00 65.56 116 PRO A C 1
ATOM 926 O O . PRO A 1 116 ? -6.476 -6.365 -27.053 1.00 65.56 116 PRO A O 1
ATOM 929 N N . ILE A 1 117 ? -7.135 -4.424 -27.958 1.00 67.06 117 ILE A N 1
ATOM 930 C CA . ILE A 1 117 ? -8.474 -4.419 -27.336 1.00 67.06 117 ILE A CA 1
ATOM 931 C C . ILE A 1 117 ? -9.295 -5.646 -27.777 1.00 67.06 117 ILE A C 1
ATOM 933 O O . ILE A 1 117 ? -10.263 -6.022 -27.116 1.00 67.06 117 ILE A O 1
ATOM 937 N N . GLU A 1 118 ? -8.934 -6.280 -28.897 1.00 65.56 118 GLU A N 1
ATOM 938 C CA . GLU A 1 118 ? -9.547 -7.540 -29.321 1.00 65.56 118 GLU A CA 1
ATOM 939 C C . GLU A 1 118 ? -9.245 -8.702 -28.364 1.00 65.56 118 GLU A C 1
ATOM 941 O O . GLU A 1 118 ? -10.111 -9.548 -28.167 1.00 65.56 118 GLU A O 1
ATOM 946 N N . GLU A 1 119 ? -8.069 -8.720 -27.736 1.00 60.69 119 GLU A N 1
ATOM 947 C CA . GLU A 1 119 ? -7.620 -9.796 -26.841 1.00 60.69 119 GLU A CA 1
ATOM 948 C C . GLU A 1 119 ? -8.159 -9.621 -25.407 1.00 60.69 119 GLU A C 1
ATOM 950 O O . GLU A 1 119 ? -8.206 -10.567 -24.631 1.00 60.69 119 GLU A O 1
ATOM 955 N N . SER A 1 120 ? -8.644 -8.422 -25.057 1.00 55.62 120 SER A N 1
ATOM 956 C CA . SER A 1 120 ? -9.200 -8.109 -23.731 1.00 55.62 120 SER A CA 1
ATOM 957 C C . SER A 1 120 ? -10.708 -8.384 -23.591 1.00 55.62 120 SER A C 1
ATOM 959 O O . SER A 1 120 ? -11.327 -7.876 -22.655 1.00 55.62 120 SER A O 1
ATOM 961 N N . LYS A 1 121 ? -11.333 -9.072 -24.558 1.00 47.50 121 LYS A N 1
ATOM 962 C CA . LYS A 1 121 ? -12.795 -9.296 -24.631 1.00 47.50 121 LYS A CA 1
ATOM 963 C C . LYS A 1 121 ? -13.233 -10.758 -24.488 1.00 47.50 121 LYS A C 1
ATOM 965 O O . LYS A 1 121 ? -14.431 -11.020 -24.606 1.00 47.50 121 LYS A O 1
ATOM 970 N N . GLU A 1 122 ? -12.306 -11.674 -24.238 1.00 39.19 122 GLU A N 1
ATOM 971 C CA . GLU A 1 122 ? -12.602 -13.066 -23.859 1.00 39.19 122 GLU A CA 1
ATOM 972 C C . GLU A 1 122 ? -12.562 -13.240 -22.337 1.00 39.19 122 GLU A C 1
ATOM 974 O O . GLU A 1 122 ? -13.424 -13.991 -21.823 1.00 39.19 122 GLU A O 1
#

Sequence (122 aa):
SWICPNERQSQVLVTTTFHFIGLDHPLYDVTSWKLSESKYLVERWQLFIEGTDGWTTAFCENHDSGRAVSRFGSDSTAHWKTSADIIAQGQSTLTGSLFLYQGQEFGMCNIPGLWPIEESKE

Foldseek 3Di:
DDDDDDDPDLDADAQELAQPFDPDDDQEDQDDGDPVVSVVSLVCRLCVCVPHSYFYEYDDDDPSHFFCCQRPHDPPPVCQVVSLVVSVVVRVPGGHHYDDYPCSVVSDHGDPPPDPPVVVPD

pLDDT: mean 75.2, std 18.79, range [27.27, 96.69]

InterPro domains:
  IPR006047 Glycosyl hydrolase family 13, catalytic domain [PF00128] (27-112)
  IPR017853 Glycoside hydrolase superfamily [SSF51445] (15-110)

Organism: NCBI:txid1182541